Protein AF-A0A950G7H3-F1 (afdb_monomer)

Radius of gyration: 11.96 Å; Cα contacts (8 Å, |Δi|>4): 66; chains: 1; bounding box: 24×28×27 Å

Structure (mmCIF, N/CA/C/O backbone):
data_AF-A0A950G7H3-F1
#
_entry.id   AF-A0A950G7H3-F1
#
loop_
_atom_site.group_PDB
_atom_site.id
_atom_site.type_symbol
_atom_site.label_atom_id
_atom_site.label_alt_id
_atom_site.label_comp_id
_atom_site.label_asym_id
_atom_site.label_entity_id
_atom_site.label_seq_id
_atom_site.pdbx_PDB_ins_code
_atom_site.Cartn_x
_atom_site.Cartn_y
_atom_site.Cartn_z
_atom_site.occupancy
_atom_site.B_iso_or_equiv
_atom_site.auth_seq_id
_atom_site.auth_comp_id
_atom_site.auth_asym_id
_atom_site.auth_atom_id
_atom_site.pdbx_PDB_model_num
ATOM 1 N N . MET A 1 1 ? 1.831 11.121 -2.043 1.00 91.00 1 MET A N 1
ATOM 2 C CA . MET A 1 1 ? 2.501 11.031 -3.356 1.00 91.00 1 MET A CA 1
ATOM 3 C C . MET A 1 1 ? 3.328 9.767 -3.351 1.00 91.00 1 MET A C 1
ATOM 5 O O . MET A 1 1 ? 4.041 9.552 -2.380 1.00 91.00 1 MET A O 1
ATOM 9 N N . PHE A 1 2 ? 3.234 8.978 -4.412 1.00 95.31 2 PHE A N 1
ATOM 10 C CA . PHE A 1 2 ? 4.122 7.852 -4.686 1.00 95.31 2 PHE A CA 1
ATOM 11 C C . PHE A 1 2 ? 4.933 8.169 -5.933 1.00 95.31 2 PHE A C 1
ATOM 13 O O . PHE A 1 2 ? 4.451 8.881 -6.818 1.00 95.31 2 PHE A O 1
ATOM 20 N N . ALA A 1 3 ? 6.166 7.683 -5.989 1.00 96.50 3 ALA A N 1
ATOM 21 C CA . ALA A 1 3 ? 7.057 7.943 -7.105 1.00 96.50 3 ALA A CA 1
ATOM 22 C C . ALA A 1 3 ? 7.959 6.741 -7.378 1.00 96.50 3 ALA A C 1
ATOM 24 O O . ALA A 1 3 ? 8.405 6.058 -6.460 1.00 96.50 3 ALA A O 1
ATOM 25 N N . GLU A 1 4 ? 8.260 6.546 -8.655 1.00 96.31 4 GLU A N 1
ATOM 26 C CA . GLU A 1 4 ? 9.228 5.586 -9.170 1.00 96.31 4 GLU A CA 1
ATOM 27 C C . GLU A 1 4 ? 10.144 6.348 -10.144 1.00 96.31 4 GLU A C 1
ATOM 29 O O . GLU A 1 4 ? 9.873 6.395 -11.349 1.00 96.31 4 GLU A O 1
ATOM 34 N N . PRO A 1 5 ? 11.197 7.021 -9.636 1.00 94.81 5 PRO A N 1
ATOM 35 C CA . PRO A 1 5 ? 11.968 7.985 -10.423 1.00 94.81 5 PRO A CA 1
ATOM 36 C C . PRO A 1 5 ? 12.613 7.387 -11.674 1.00 94.81 5 PRO A C 1
ATOM 38 O O . PRO A 1 5 ? 12.582 8.009 -12.732 1.00 94.81 5 PRO A O 1
ATOM 41 N N . LEU A 1 6 ? 13.136 6.160 -11.579 1.00 95.88 6 LEU A N 1
ATOM 42 C CA . LEU A 1 6 ? 13.763 5.468 -12.712 1.00 95.88 6 LEU A CA 1
ATOM 43 C C . LEU A 1 6 ? 12.764 5.111 -13.821 1.00 95.88 6 LEU A C 1
ATOM 45 O O . LEU A 1 6 ? 13.156 4.991 -14.976 1.00 95.88 6 LEU A O 1
ATOM 49 N N . ALA A 1 7 ? 11.479 4.983 -13.484 1.00 95.81 7 ALA A N 1
ATOM 50 C CA . ALA A 1 7 ? 10.404 4.780 -14.449 1.00 95.81 7 ALA A CA 1
ATOM 51 C C . ALA A 1 7 ? 9.756 6.101 -14.907 1.00 95.81 7 ALA A C 1
ATOM 53 O O . ALA A 1 7 ? 8.788 6.070 -15.665 1.00 95.81 7 ALA A O 1
ATOM 54 N N . GLY A 1 8 ? 10.235 7.256 -14.424 1.00 97.12 8 GLY A N 1
ATOM 55 C CA . GLY A 1 8 ? 9.648 8.565 -14.720 1.00 97.12 8 GLY A CA 1
ATOM 56 C C . GLY A 1 8 ? 8.200 8.707 -14.245 1.00 97.12 8 GLY A C 1
ATOM 57 O O . GLY A 1 8 ? 7.430 9.463 -14.837 1.00 97.12 8 GLY A O 1
ATOM 58 N N . TRP A 1 9 ? 7.802 7.965 -13.209 1.00 97.12 9 TRP A N 1
ATOM 59 C CA . TRP A 1 9 ? 6.406 7.864 -12.792 1.00 97.12 9 TRP A CA 1
ATOM 60 C C . TRP A 1 9 ? 6.174 8.465 -11.407 1.00 97.12 9 TRP A C 1
ATOM 62 O O . TRP A 1 9 ? 6.982 8.309 -10.489 1.00 97.12 9 TRP A O 1
ATOM 72 N N . ARG A 1 10 ? 5.034 9.142 -11.256 1.00 96.94 10 ARG A N 1
ATOM 73 C CA . ARG A 1 10 ? 4.511 9.602 -9.971 1.00 96.94 10 ARG A CA 1
ATOM 74 C C . ARG A 1 10 ? 2.993 9.623 -9.992 1.00 96.94 10 ARG A C 1
ATOM 76 O O . ARG A 1 10 ? 2.394 9.910 -11.026 1.00 96.94 10 ARG A O 1
ATOM 83 N N . GLU A 1 11 ? 2.401 9.429 -8.827 1.00 95.94 11 GLU A N 1
ATOM 84 C CA . GLU A 1 11 ? 0.968 9.579 -8.614 1.00 95.94 11 GLU A CA 1
ATOM 85 C C . GLU A 1 11 ? 0.698 10.319 -7.303 1.00 95.94 11 GLU A C 1
ATOM 87 O O . GLU A 1 11 ?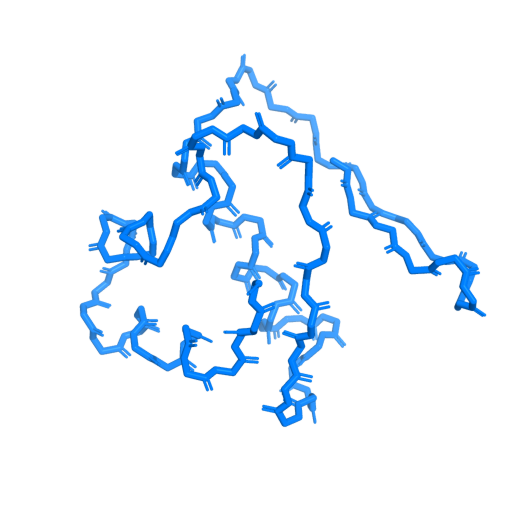 1.390 10.149 -6.289 1.00 95.94 11 GLU A O 1
ATOM 92 N N . VAL A 1 12 ? -0.295 11.205 -7.338 1.00 94.75 12 VAL A N 1
ATOM 93 C CA . VAL A 1 12 ? -0.685 12.038 -6.203 1.00 94.75 12 VAL A CA 1
ATOM 94 C C . VAL A 1 12 ? -2.185 11.924 -6.014 1.00 94.75 12 VAL A C 1
ATOM 96 O O . VAL A 1 12 ? -2.951 12.443 -6.817 1.00 94.75 12 VAL A O 1
ATOM 99 N N . ALA A 1 13 ? -2.585 11.305 -4.910 1.00 92.62 13 ALA A N 1
ATOM 100 C CA . ALA A 1 13 ? -3.930 11.434 -4.381 1.00 92.62 13 ALA A CA 1
ATOM 101 C C . ALA A 1 13 ? -3.986 12.633 -3.426 1.00 92.62 13 ALA A C 1
ATOM 103 O O . ALA A 1 13 ? -3.139 12.766 -2.535 1.00 92.62 13 ALA A O 1
ATOM 104 N N . VAL A 1 14 ? -4.976 13.503 -3.621 1.00 93.94 14 VAL A N 1
ATOM 105 C CA . VAL A 1 14 ? -5.302 14.596 -2.698 1.00 93.94 14 VAL A CA 1
ATOM 106 C C . VAL A 1 14 ? -6.528 14.171 -1.901 1.00 93.94 14 VAL A C 1
ATOM 108 O O . VAL A 1 14 ? -7.550 13.809 -2.478 1.00 93.94 14 VAL A O 1
ATOM 111 N N . ARG A 1 15 ? -6.404 14.189 -0.576 1.00 91.00 15 ARG A N 1
ATOM 112 C CA . ARG A 1 15 ? -7.448 13.801 0.375 1.00 91.00 15 ARG A CA 1
ATOM 113 C C . ARG A 1 15 ? -7.574 14.877 1.443 1.00 91.00 15 ARG A C 1
ATOM 115 O O . ARG A 1 15 ? -6.629 15.625 1.681 1.00 91.00 15 ARG A O 1
ATOM 122 N N . GLU A 1 16 ? -8.732 14.926 2.088 1.00 94.88 16 GLU A N 1
ATOM 123 C CA . GLU A 1 16 ? -8.986 15.833 3.212 1.00 94.88 16 GLU A CA 1
ATOM 124 C C . GLU A 1 16 ? -8.126 15.476 4.436 1.00 94.88 16 GLU A C 1
ATOM 126 O O . GLU A 1 16 ? -7.684 16.354 5.174 1.00 94.88 16 GLU A O 1
ATOM 131 N N . THR A 1 17 ? -7.816 14.187 4.609 1.00 92.00 17 THR A N 1
ATOM 132 C CA . THR A 1 17 ? -6.988 13.664 5.698 1.00 92.00 17 THR A CA 1
ATOM 133 C C . THR A 1 17 ? -5.778 12.881 5.193 1.00 92.00 17 THR A C 1
ATOM 135 O O . THR A 1 17 ? -5.748 12.378 4.069 1.00 92.00 17 THR A O 1
ATOM 138 N N . LYS A 1 18 ? -4.766 12.753 6.061 1.00 89.19 18 LYS A N 1
ATOM 139 C CA . LYS A 1 18 ? -3.611 11.863 5.876 1.00 89.19 18 LYS A CA 1
ATOM 140 C C . LYS A 1 18 ? -3.521 10.895 7.057 1.00 89.19 18 LYS A C 1
ATOM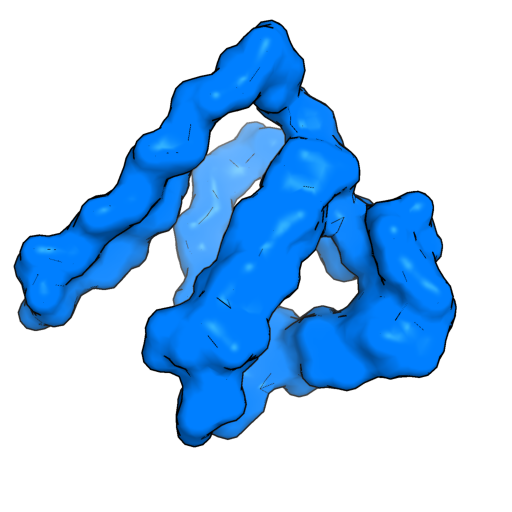 142 O O . LYS A 1 18 ? -2.760 11.117 7.996 1.00 89.19 18 LYS A O 1
ATOM 147 N N . THR A 1 19 ? -4.331 9.840 7.029 1.00 93.12 19 THR A N 1
ATOM 148 C CA . THR A 1 19 ? -4.353 8.793 8.064 1.00 93.12 19 THR A CA 1
ATOM 149 C C . THR A 1 19 ? -3.623 7.520 7.618 1.00 93.12 19 THR A C 1
ATOM 151 O O . THR A 1 19 ? -3.310 7.329 6.443 1.00 93.12 19 THR A O 1
ATOM 154 N N . LYS A 1 20 ? -3.380 6.595 8.558 1.00 94.00 20 LYS A N 1
ATOM 155 C CA . LYS A 1 20 ? -2.895 5.237 8.243 1.00 94.00 20 LYS A CA 1
ATOM 156 C C . LYS A 1 20 ? -3.868 4.449 7.353 1.00 94.00 20 LYS A C 1
ATOM 158 O O . LYS A 1 20 ? -3.418 3.649 6.540 1.00 94.00 20 LYS A O 1
ATOM 163 N N . VAL A 1 21 ? -5.175 4.707 7.472 1.00 94.81 21 VAL A N 1
ATOM 164 C CA . VAL A 1 21 ? -6.207 4.095 6.620 1.00 94.81 21 VAL A CA 1
ATOM 165 C C . VAL A 1 21 ? -6.108 4.647 5.203 1.00 94.81 21 VAL A C 1
ATOM 167 O O . VAL A 1 21 ? -6.048 3.867 4.258 1.00 94.81 21 VAL A O 1
ATOM 170 N N . ASP A 1 22 ? -5.992 5.972 5.053 1.00 94.94 22 ASP A N 1
ATOM 171 C CA . ASP A 1 22 ? -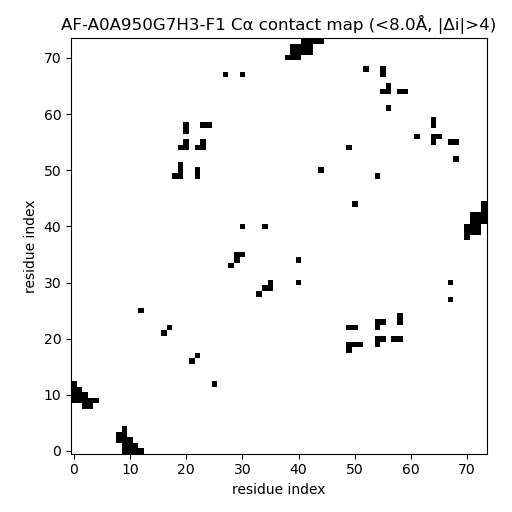5.780 6.604 3.744 1.00 94.94 22 ASP A CA 1
ATOM 172 C C . ASP A 1 22 ? -4.549 6.012 3.053 1.00 94.94 22 ASP A C 1
ATOM 174 O O . ASP A 1 22 ? -4.610 5.603 1.898 1.00 94.94 22 ASP A O 1
ATOM 178 N N . TRP A 1 23 ? -3.444 5.881 3.787 1.00 94.56 23 TRP A N 1
ATOM 179 C CA . TRP A 1 23 ? -2.231 5.269 3.261 1.00 94.56 23 TRP A CA 1
ATOM 180 C C . TRP A 1 23 ? -2.420 3.800 2.846 1.00 94.56 23 TRP A C 1
ATOM 182 O O . TRP A 1 23 ? -1.970 3.412 1.768 1.00 94.56 23 TRP A O 1
ATOM 192 N N . ALA A 1 24 ? -3.103 2.983 3.655 1.00 96.38 24 ALA A N 1
ATOM 193 C CA . ALA A 1 24 ? -3.354 1.577 3.332 1.00 96.38 24 ALA A CA 1
ATOM 194 C C . ALA A 1 24 ? -4.241 1.412 2.084 1.00 96.38 24 ALA A C 1
ATOM 196 O O . ALA A 1 24 ? -4.012 0.498 1.288 1.00 96.38 24 ALA A O 1
ATOM 197 N N . LEU A 1 25 ? -5.218 2.305 1.889 1.00 96.75 25 LEU A N 1
ATOM 198 C CA . LEU A 1 25 ? -6.063 2.342 0.692 1.00 96.75 25 LEU A CA 1
ATOM 199 C C . LEU A 1 25 ? -5.249 2.673 -0.563 1.00 96.75 25 LEU A C 1
ATOM 201 O O . LEU A 1 25 ? -5.364 1.967 -1.566 1.00 96.75 25 LEU A O 1
ATOM 205 N N . GLU A 1 26 ? -4.392 3.692 -0.502 1.00 95.94 26 GLU A N 1
ATOM 206 C CA . GLU A 1 26 ? -3.526 4.050 -1.631 1.00 95.94 26 GLU A CA 1
ATOM 207 C C . GLU A 1 26 ? -2.526 2.934 -1.965 1.00 95.94 26 GLU A C 1
ATOM 209 O O . GLU A 1 26 ? -2.353 2.564 -3.126 1.00 95.94 26 GLU A O 1
ATOM 214 N N . MET A 1 27 ? -1.913 2.326 -0.946 1.00 96.62 27 MET A N 1
ATOM 215 C CA . MET A 1 27 ? -1.022 1.184 -1.140 1.00 96.62 27 MET A CA 1
ATOM 216 C C . MET A 1 27 ? -1.739 -0.002 -1.787 1.00 96.62 27 MET A C 1
ATOM 218 O O . MET A 1 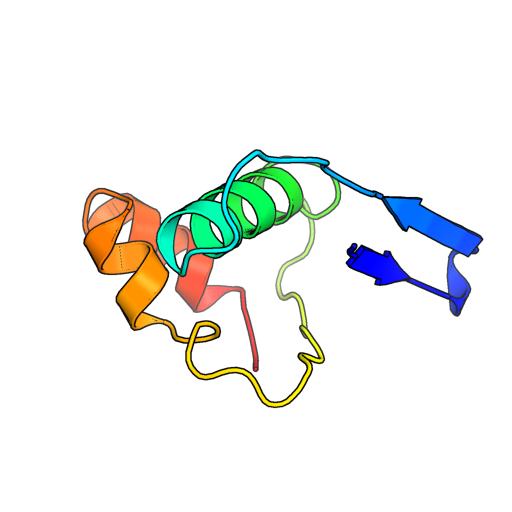27 ? -1.182 -0.632 -2.684 1.00 96.62 27 MET A O 1
ATOM 222 N N . ALA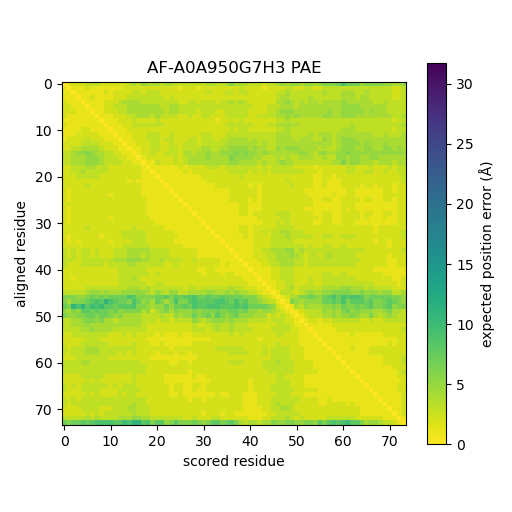 A 1 28 ? -2.971 -0.313 -1.374 1.00 97.38 28 ALA A N 1
ATOM 223 C CA . ALA A 1 28 ? -3.753 -1.376 -2.000 1.00 97.38 28 ALA A CA 1
ATOM 224 C C . ALA A 1 28 ? -4.025 -1.080 -3.483 1.00 97.38 28 ALA A C 1
ATOM 226 O O . ALA A 1 28 ? -3.803 -1.959 -4.315 1.00 97.38 28 ALA A O 1
ATOM 227 N N . SER A 1 29 ? -4.398 0.162 -3.820 1.00 97.25 29 SER A N 1
ATOM 228 C CA . SER A 1 29 ? -4.591 0.604 -5.210 1.00 97.25 29 SER A CA 1
ATOM 229 C C . SER A 1 29 ? -3.340 0.364 -6.066 1.00 97.25 29 SER A C 1
ATOM 231 O O . SER A 1 29 ? -3.417 -0.202 -7.157 1.00 97.25 29 SER A O 1
ATOM 233 N N . LEU A 1 30 ? -2.154 0.685 -5.541 1.00 96.81 30 LEU A N 1
ATOM 234 C CA . LEU A 1 30 ? -0.890 0.433 -6.238 1.00 96.81 30 LEU A CA 1
ATOM 235 C C . LEU A 1 30 ? -0.594 -1.059 -6.417 1.00 96.81 30 LEU A C 1
ATOM 237 O O . LEU A 1 30 ? -0.175 -1.480 -7.496 1.00 96.81 30 LEU A O 1
ATOM 241 N N . MET A 1 31 ? -0.816 -1.858 -5.374 1.00 97.50 31 MET A N 1
ATOM 242 C CA . MET A 1 31 ? -0.529 -3.297 -5.363 1.00 97.50 31 MET A CA 1
ATOM 243 C C . MET A 1 31 ? -1.472 -4.117 -6.241 1.00 97.50 31 MET A C 1
ATOM 245 O O . MET A 1 31 ? -1.074 -5.173 -6.739 1.00 97.50 31 MET A O 1
ATOM 249 N N . GLU A 1 32 ? 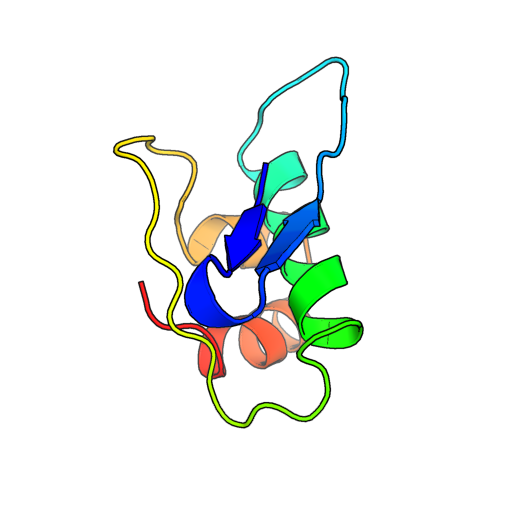-2.717 -3.667 -6.383 1.00 97.19 32 GLU A N 1
ATOM 250 C CA . GLU A 1 32 ? -3.766 -4.303 -7.186 1.00 97.19 32 GLU A CA 1
ATOM 251 C C . GLU A 1 32 ? -3.836 -3.711 -8.607 1.00 97.19 32 GLU A C 1
ATOM 253 O O . GLU A 1 32 ? -4.344 -4.365 -9.515 1.00 97.19 32 GLU A O 1
ATOM 258 N N . GLY A 1 33 ? -3.284 -2.512 -8.817 1.00 97.06 33 GLY A N 1
ATOM 259 C CA . GLY A 1 33 ? -3.179 -1.834 -10.107 1.00 97.06 33 GLY A CA 1
ATOM 260 C C . GLY A 1 33 ? -1.780 -1.940 -10.716 1.00 97.06 33 GLY A C 1
ATOM 261 O O . GLY A 1 33 ? -1.407 -2.967 -11.287 1.00 97.06 33 GLY A O 1
ATOM 262 N N . ARG A 1 34 ? -0.990 -0.862 -10.614 1.00 96.06 34 ARG A N 1
ATOM 263 C CA . ARG A 1 34 ? 0.320 -0.720 -11.284 1.00 96.06 34 ARG A CA 1
ATOM 264 C C . ARG A 1 34 ? 1.266 -1.892 -11.017 1.00 96.06 34 ARG A C 1
ATOM 266 O O . ARG A 1 34 ? 1.932 -2.365 -11.935 1.00 96.06 34 ARG A O 1
ATOM 273 N N . TYR A 1 35 ? 1.297 -2.377 -9.781 1.00 96.75 35 TYR A N 1
ATOM 274 C CA . TYR A 1 35 ? 2.178 -3.455 -9.348 1.00 96.75 35 TYR A CA 1
ATOM 275 C C . TYR A 1 35 ? 1.447 -4.794 -9.192 1.00 96.75 35 TYR A C 1
ATOM 277 O O . TYR A 1 35 ? 1.967 -5.695 -8.541 1.00 96.75 35 TYR A O 1
ATOM 285 N N . ALA A 1 36 ? 0.279 -4.988 -9.820 1.00 97.38 36 ALA A N 1
ATOM 286 C CA . ALA A 1 36 ? -0.485 -6.243 -9.755 1.00 97.38 36 ALA A CA 1
ATOM 287 C C . ALA A 1 36 ? 0.345 -7.487 -10.103 1.00 97.38 36 ALA A C 1
ATOM 289 O O . ALA A 1 36 ? 0.173 -8.544 -9.501 1.00 97.38 36 ALA A O 1
ATOM 290 N N . ARG A 1 37 ? 1.271 -7.343 -11.059 1.00 96.75 37 ARG A N 1
ATOM 291 C CA . ARG A 1 37 ? 2.134 -8.427 -11.554 1.00 96.75 37 ARG A CA 1
ATOM 292 C C . ARG A 1 37 ? 3.480 -8.535 -10.833 1.00 96.75 37 ARG A C 1
ATOM 294 O O . ARG A 1 37 ? 4.237 -9.451 -11.131 1.00 96.75 37 ARG A O 1
ATOM 301 N N . ALA A 1 38 ? 3.798 -7.622 -9.916 1.00 96.12 38 ALA A N 1
ATOM 302 C CA . ALA A 1 38 ? 5.054 -7.668 -9.175 1.00 96.12 38 ALA A CA 1
ATOM 303 C C . ALA A 1 38 ? 4.994 -8.756 -8.094 1.00 96.12 38 ALA A C 1
ATOM 305 O O . ALA A 1 38 ? 4.054 -8.793 -7.300 1.00 96.12 38 ALA A O 1
ATOM 306 N N . GLU A 1 39 ? 5.995 -9.628 -8.015 1.00 96.56 39 GLU A N 1
ATOM 307 C CA . GLU A 1 39 ? 6.053 -10.614 -6.929 1.00 96.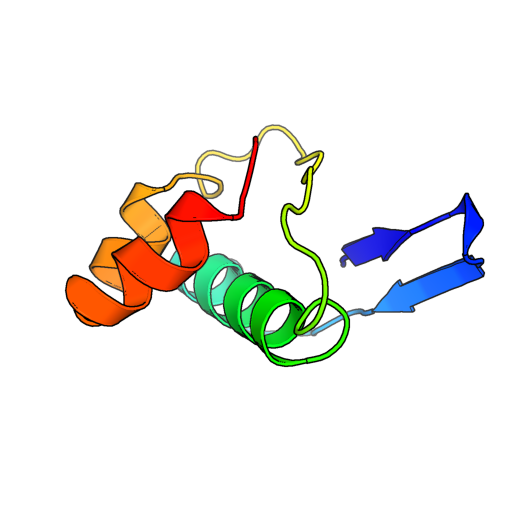56 39 GLU A CA 1
ATOM 308 C C . GLU A 1 39 ? 6.229 -9.921 -5.571 1.00 96.56 39 GLU A C 1
ATOM 310 O O . GLU A 1 39 ? 5.526 -10.240 -4.609 1.00 96.56 39 GLU A O 1
ATOM 315 N N . ARG A 1 40 ? 7.112 -8.916 -5.525 1.00 97.00 40 ARG A N 1
ATOM 316 C CA . ARG A 1 40 ? 7.348 -8.056 -4.365 1.00 97.00 40 ARG A CA 1
ATOM 317 C C . ARG A 1 40 ? 7.475 -6.595 -4.770 1.00 97.00 40 ARG A C 1
ATOM 319 O O . ARG A 1 40 ? 7.901 -6.292 -5.882 1.00 97.00 40 ARG A O 1
ATOM 326 N N . VAL A 1 41 ? 7.125 -5.709 -3.845 1.00 96.38 41 VAL A N 1
ATOM 327 C CA . VAL A 1 41 ? 7.262 -4.258 -3.966 1.00 96.38 41 VAL A CA 1
ATOM 328 C C . VAL A 1 41 ? 8.000 -3.750 -2.735 1.00 96.38 41 VAL A C 1
ATOM 330 O O . VAL A 1 41 ? 7.533 -3.926 -1.610 1.00 96.38 41 VAL A O 1
ATOM 333 N N . ILE A 1 42 ? 9.154 -3.127 -2.960 1.00 95.75 42 ILE A N 1
ATOM 334 C CA . ILE A 1 42 ? 9.923 -2.447 -1.917 1.00 95.75 42 ILE A CA 1
ATOM 335 C C . ILE A 1 42 ? 9.438 -1.004 -1.873 1.00 95.75 42 ILE A C 1
ATOM 337 O O . ILE A 1 42 ? 9.456 -0.309 -2.890 1.00 95.75 42 ILE A O 1
ATOM 341 N N . VAL A 1 43 ? 8.988 -0.562 -0.706 1.00 94.56 43 VAL A N 1
ATOM 342 C CA . VAL A 1 43 ? 8.406 0.764 -0.520 1.00 94.56 43 VAL A CA 1
ATOM 343 C C . VAL A 1 43 ? 9.290 1.548 0.431 1.00 94.56 43 VAL A C 1
ATOM 345 O O . VAL A 1 43 ? 9.344 1.260 1.621 1.00 94.56 43 VAL A O 1
ATOM 348 N N . VAL A 1 44 ? 9.962 2.572 -0.093 1.00 93.25 44 VAL A N 1
ATOM 349 C CA . VAL A 1 44 ? 10.704 3.522 0.741 1.00 93.25 44 VAL A CA 1
ATOM 350 C C . VAL A 1 44 ? 9.747 4.614 1.195 1.00 93.25 44 VAL A C 1
ATOM 352 O O . VAL A 1 44 ? 9.198 5.365 0.387 1.00 93.25 44 VAL A O 1
ATOM 355 N N . CYS A 1 45 ? 9.546 4.681 2.502 1.00 92.00 45 CYS A N 1
ATOM 356 C CA . CYS A 1 45 ? 8.626 5.596 3.152 1.00 92.00 45 CYS A CA 1
ATOM 357 C C . CYS A 1 45 ? 9.364 6.773 3.809 1.00 92.00 45 CYS A C 1
ATOM 359 O O . CYS A 1 45 ? 10.522 6.653 4.203 1.00 92.00 45 CYS A O 1
ATOM 361 N N . ASP A 1 46 ? 8.674 7.905 3.976 1.00 90.06 46 ASP A N 1
ATOM 362 C CA . ASP A 1 46 ? 9.117 8.942 4.915 1.00 90.06 46 ASP A CA 1
ATOM 363 C C . ASP A 1 46 ? 8.987 8.450 6.378 1.00 90.06 46 ASP A C 1
ATOM 365 O O . ASP A 1 46 ? 8.444 7.373 6.654 1.00 90.06 46 ASP A O 1
ATOM 369 N N . ASN A 1 47 ? 9.487 9.241 7.334 1.00 85.75 47 ASN A N 1
ATOM 370 C CA . ASN A 1 47 ? 9.476 8.889 8.757 1.00 85.75 47 ASN A CA 1
ATOM 371 C C . ASN A 1 47 ? 8.147 9.252 9.453 1.00 85.75 47 ASN A C 1
ATOM 373 O O . ASN A 1 47 ? 8.125 10.023 10.414 1.00 85.75 47 ASN A O 1
ATOM 377 N N . LEU A 1 48 ? 7.028 8.727 8.947 1.00 82.50 48 LEU A N 1
ATOM 378 C CA . LEU A 1 48 ? 5.706 8.853 9.567 1.00 82.50 48 LEU A CA 1
ATOM 379 C C . LEU A 1 48 ? 5.248 7.538 10.204 1.00 82.50 48 LEU A C 1
ATOM 381 O O . LEU A 1 48 ? 5.401 6.453 9.646 1.00 82.50 48 LEU A O 1
ATOM 385 N N . ASN A 1 49 ? 4.587 7.645 11.359 1.00 80.31 49 ASN A N 1
ATOM 386 C CA . ASN A 1 49 ? 4.048 6.505 12.115 1.00 80.31 49 ASN A CA 1
ATOM 387 C C . ASN A 1 49 ? 2.856 5.799 11.434 1.00 80.31 49 ASN A C 1
ATOM 389 O O . ASN A 1 49 ? 2.339 4.808 11.950 1.00 80.31 49 ASN A O 1
ATOM 393 N N . THR A 1 50 ? 2.409 6.291 10.279 1.00 81.88 50 THR A N 1
ATOM 394 C CA . THR A 1 50 ? 1.309 5.723 9.494 1.00 81.88 50 THR A CA 1
ATOM 395 C C . THR A 1 50 ? 1.721 4.487 8.694 1.00 81.88 50 THR A C 1
ATOM 397 O O . THR A 1 50 ? 0.860 3.700 8.306 1.00 81.88 50 THR A O 1
ATOM 400 N N . HIS A 1 51 ? 3.021 4.289 8.467 1.00 85.31 51 HIS A N 1
ATOM 401 C CA . HIS A 1 51 ? 3.570 3.253 7.591 1.00 85.31 51 HIS A CA 1
ATOM 402 C C . HIS A 1 51 ? 3.795 1.941 8.333 1.00 85.31 51 HIS A C 1
ATOM 404 O O . HIS A 1 51 ? 4.911 1.578 8.693 1.00 85.31 51 HIS A O 1
ATOM 410 N N . THR A 1 52 ? 2.711 1.216 8.593 1.00 90.81 52 THR A N 1
ATOM 411 C CA . THR A 1 52 ? 2.789 -0.059 9.310 1.00 90.81 52 THR A CA 1
ATOM 412 C C . THR A 1 52 ? 1.991 -1.143 8.610 1.00 90.81 52 THR A C 1
ATOM 414 O O . THR A 1 52 ? 0.934 -0.900 8.031 1.00 90.81 52 THR A O 1
ATOM 417 N N . LYS A 1 53 ? 2.443 -2.394 8.748 1.00 93.25 53 LYS A N 1
ATOM 418 C CA . LYS A 1 53 ? 1.652 -3.564 8.334 1.00 93.25 53 LYS A CA 1
ATOM 419 C C . LYS A 1 53 ? 0.289 -3.600 9.042 1.00 93.25 53 LYS A C 1
ATOM 421 O O . LYS A 1 53 ? -0.686 -4.040 8.443 1.00 93.25 53 LYS A O 1
ATOM 426 N N . GLY A 1 54 ? 0.211 -3.094 10.278 1.00 95.00 54 GLY A N 1
ATOM 427 C CA . GLY A 1 54 ? -1.027 -2.990 11.056 1.00 95.00 54 GLY A CA 1
ATOM 428 C C . GLY A 1 54 ? -2.113 -2.152 10.378 1.00 95.00 54 GLY A C 1
ATOM 429 O O . GLY A 1 54 ? -3.278 -2.533 10.431 1.00 95.00 54 GLY A O 1
ATOM 430 N N . ALA A 1 55 ? -1.738 -1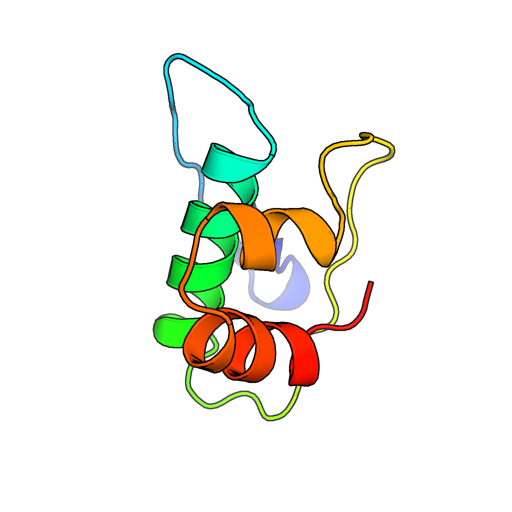.097 9.647 1.00 95.62 55 ALA A N 1
ATOM 431 C CA . ALA A 1 55 ? -2.688 -0.258 8.916 1.00 95.62 55 ALA A CA 1
ATOM 432 C C . ALA A 1 55 ? -3.530 -1.053 7.898 1.00 95.62 55 ALA A C 1
ATOM 434 O O . ALA A 1 55 ? -4.716 -0.779 7.723 1.00 95.62 55 ALA A O 1
ATOM 435 N N . PHE A 1 56 ? -2.957 -2.089 7.274 1.00 97.69 56 PHE A N 1
ATOM 436 C CA . PHE A 1 56 ? -3.697 -2.969 6.364 1.00 97.69 56 PHE A CA 1
ATOM 437 C C . PHE A 1 56 ? -4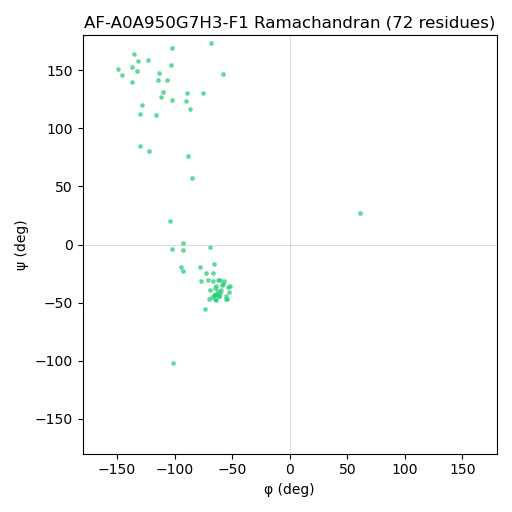.717 -3.842 7.098 1.00 97.69 56 PHE A C 1
ATOM 439 O O . PHE A 1 56 ? -5.808 -4.054 6.581 1.00 97.69 56 PHE A O 1
ATOM 446 N N . TYR A 1 57 ? -4.381 -4.348 8.287 1.00 97.25 57 TYR A N 1
ATOM 447 C CA . TYR A 1 57 ? -5.295 -5.183 9.079 1.00 97.25 57 TYR A CA 1
ATOM 448 C C . TYR A 1 57 ? -6.432 -4.382 9.712 1.00 97.25 57 TYR A C 1
ATOM 450 O O . TYR A 1 57 ? -7.488 -4.935 9.987 1.00 97.25 57 TYR A O 1
ATOM 458 N N . GLU A 1 58 ? -6.222 -3.089 9.927 1.00 96.44 58 GLU A N 1
ATOM 459 C CA . GLU A 1 58 ? -7.273 -2.168 10.350 1.00 96.44 58 GLU A CA 1
ATOM 460 C C . GLU A 1 58 ? -8.198 -1.770 9.195 1.00 96.44 58 GLU A C 1
ATOM 462 O O . GLU A 1 58 ? -9.385 -1.543 9.409 1.00 96.44 58 GLU A O 1
ATOM 467 N N . SER A 1 59 ? -7.668 -1.716 7.969 1.00 97.50 59 SER A N 1
ATOM 468 C CA . SER A 1 59 ? -8.405 -1.232 6.792 1.00 97.50 59 SER A CA 1
ATOM 469 C C . SER A 1 59 ? -9.108 -2.339 5.999 1.00 97.50 59 SER A C 1
ATOM 471 O O . SER A 1 59 ? -10.050 -2.065 5.257 1.00 97.50 59 SER A O 1
ATOM 473 N N . PHE A 1 60 ? -8.652 -3.589 6.108 1.00 98.12 60 PHE A N 1
ATOM 474 C CA . PHE A 1 60 ? -9.122 -4.704 5.285 1.00 98.12 60 PHE A CA 1
ATOM 475 C C . PHE A 1 60 ? -9.383 -5.964 6.107 1.00 98.12 60 PHE A C 1
ATOM 477 O O . PHE A 1 60 ? -8.879 -6.132 7.215 1.00 98.12 60 PHE A O 1
ATOM 484 N N . THR A 1 61 ? -10.116 -6.915 5.517 1.00 98.38 61 THR A N 1
ATOM 485 C CA . THR A 1 61 ? -10.250 -8.248 6.115 1.00 98.38 61 THR A CA 1
ATOM 486 C C . THR A 1 61 ? -8.869 -8.895 6.291 1.00 98.38 61 THR A C 1
ATOM 488 O O . THR A 1 61 ? -7.992 -8.702 5.439 1.00 98.38 61 THR A O 1
ATOM 491 N N . PRO A 1 62 ? -8.656 -9.719 7.336 1.00 98.31 62 PRO A N 1
ATOM 492 C CA . PRO A 1 62 ? -7.349 -10.322 7.599 1.00 98.31 62 PRO A CA 1
ATOM 493 C C . PRO A 1 62 ? -6.765 -11.086 6.404 1.00 98.31 62 PRO A C 1
ATOM 495 O O . PRO A 1 62 ? -5.563 -11.018 6.150 1.00 98.31 62 PRO A O 1
ATOM 498 N N . ALA A 1 63 ? -7.613 -11.769 5.627 1.00 98.38 63 ALA A N 1
ATOM 499 C CA . ALA A 1 63 ? -7.194 -12.485 4.426 1.00 98.38 63 ALA A CA 1
ATOM 500 C C . ALA A 1 63 ? -6.640 -11.535 3.348 1.00 98.38 63 ALA A C 1
ATOM 502 O O . ALA A 1 63 ? -5.548 -11.771 2.828 1.00 98.38 63 ALA A O 1
ATOM 503 N N . ARG A 1 64 ? -7.347 -10.435 3.050 1.00 97.81 64 ARG A N 1
ATOM 504 C CA . ARG A 1 64 ? -6.902 -9.435 2.066 1.00 97.81 64 ARG A CA 1
ATOM 505 C C . ARG A 1 64 ? -5.663 -8.688 2.554 1.00 97.81 64 ARG A C 1
ATOM 507 O O . ARG A 1 64 ? -4.689 -8.571 1.813 1.00 97.81 64 ARG A O 1
ATOM 514 N N . ALA A 1 65 ? -5.656 -8.261 3.816 1.00 98.25 65 ALA A N 1
ATOM 515 C CA . ALA A 1 65 ? -4.503 -7.614 4.435 1.00 98.25 65 ALA A CA 1
ATOM 516 C C . ALA A 1 65 ? -3.247 -8.490 4.316 1.00 98.25 65 ALA A C 1
ATOM 518 O O . ALA A 1 65 ? -2.202 -8.027 3.859 1.00 98.25 65 ALA A O 1
ATOM 519 N N . ARG A 1 66 ? -3.357 -9.788 4.633 1.00 97.75 66 ARG A N 1
ATOM 520 C CA . ARG A 1 66 ? -2.248 -10.742 4.507 1.00 97.75 66 ARG A CA 1
ATOM 521 C C . ARG A 1 66 ? -1.771 -10.907 3.064 1.00 97.75 66 ARG A C 1
ATOM 523 O O . ARG A 1 66 ? -0.564 -11.012 2.845 1.00 97.75 66 ARG A O 1
ATOM 530 N N . GLN A 1 67 ? -2.682 -10.941 2.091 1.00 97.25 67 GLN A N 1
ATOM 531 C CA . GLN A 1 67 ? -2.338 -11.067 0.670 1.00 97.25 67 GLN A CA 1
ATOM 532 C C . GLN A 1 67 ? -1.553 -9.866 0.135 1.00 97.25 67 GLN A C 1
ATOM 534 O O . GLN A 1 67 ? -0.644 -10.068 -0.673 1.00 97.25 67 GLN A O 1
ATOM 539 N N . LEU A 1 68 ? -1.880 -8.655 0.593 1.00 97.56 68 LEU A N 1
ATOM 540 C CA . LEU A 1 68 ? -1.161 -7.429 0.245 1.00 97.56 68 LEU A CA 1
ATOM 541 C C . LEU A 1 68 ? 0.189 -7.370 0.967 1.00 97.56 68 LEU A C 1
ATOM 543 O O . LEU A 1 68 ? 1.238 -7.316 0.332 1.00 97.56 68 LEU A O 1
ATOM 547 N N . VAL A 1 69 ? 0.172 -7.478 2.298 1.00 96.88 69 VAL A N 1
ATOM 548 C CA . VAL A 1 69 ? 1.353 -7.287 3.153 1.00 96.88 69 VAL A CA 1
ATOM 549 C C . VAL A 1 69 ? 2.462 -8.305 2.882 1.00 96.88 69 VAL A C 1
ATOM 551 O O . VAL A 1 69 ? 3.632 -7.972 3.031 1.00 96.88 69 VAL A O 1
ATOM 554 N N . ARG A 1 70 ? 2.141 -9.538 2.465 1.00 96.75 70 ARG A N 1
ATOM 555 C CA . ARG A 1 70 ? 3.171 -10.549 2.140 1.00 96.75 70 ARG A CA 1
ATOM 556 C C . ARG A 1 70 ? 4.027 -10.190 0.917 1.00 96.75 70 ARG A C 1
ATOM 558 O O . ARG A 1 70 ? 5.045 -10.835 0.706 1.00 96.75 70 ARG A O 1
ATOM 565 N N . ARG A 1 71 ? 3.574 -9.239 0.094 1.00 97.19 71 ARG A N 1
ATOM 566 C CA . ARG A 1 71 ? 4.263 -8.768 -1.116 1.00 97.19 71 ARG A CA 1
ATOM 567 C C . ARG A 1 71 ? 4.968 -7.426 -0.895 1.00 97.19 71 ARG A C 1
ATOM 569 O O . ARG A 1 71 ? 5.597 -6.946 -1.829 1.00 97.19 71 ARG A O 1
ATOM 576 N N . ILE A 1 72 ? 4.834 -6.806 0.282 1.00 96.56 72 ILE A N 1
ATOM 577 C CA . ILE A 1 72 ? 5.377 -5.472 0.559 1.00 96.56 72 ILE A CA 1
ATOM 578 C C . ILE A 1 72 ? 6.508 -5.562 1.580 1.00 96.56 72 ILE A C 1
ATOM 580 O O . ILE A 1 72 ? 6.309 -6.067 2.692 1.00 96.56 72 ILE A O 1
ATOM 584 N N . ASP A 1 73 ? 7.646 -4.985 1.209 1.00 94.75 73 ASP A N 1
ATOM 585 C CA . ASP A 1 73 ? 8.809 -4.800 2.070 1.00 94.75 73 ASP A CA 1
ATOM 586 C C . ASP A 1 73 ? 8.978 -3.302 2.387 1.00 94.75 73 ASP A C 1
ATOM 588 O O . ASP A 1 73 ? 8.895 -2.462 1.486 1.00 94.75 73 ASP A O 1
ATOM 592 N N . PHE A 1 74 ? 9.164 -2.995 3.676 1.00 86.81 74 PHE A N 1
ATOM 593 C CA . PHE A 1 74 ? 9.366 -1.652 4.237 1.00 86.81 74 PHE A CA 1
ATOM 594 C C . PHE A 1 74 ? 10.733 -1.576 4.910 1.00 86.81 74 PHE A C 1
ATOM 596 O O . PHE A 1 74 ? 11.110 -2.601 5.530 1.00 86.81 74 PHE A O 1
#

Solvent-accessible surface area (backbone atoms only — not comparable to full-atom values): 4596 Å² total; per-residue (Å²): 111,51,74,41,74,95,75,76,41,73,51,73,81,88,67,100,67,91,46,31,51,55,51,36,54,55,51,46,51,41,49,68,50,87,38,50,84,48,79,62,45,80,52,91,74,76,100,54,94,48,80,46,76,63,27,30,52,75,67,37,59,65,70,58,23,51,66,53,50,77,28,53,47,119

pLDDT: mean 94.73, std 3.9, range [80.31, 98.38]

Sequence (74 aa):
MFAEPLAGWREVAVRETKTKVDWALEMASLMEGRYARAERVIVVCDNLNTHTKGAFYESFTPARARQLVRRIDF

Foldseek 3Di:
DDDDVVVVDDDDDDDPDDALLVVLVVLLCCCVPVVVPPQADEDDDDPDPSPDLVSLVVNDPPVSSCVSVVRYHD

Secondary structure (DSSP, 8-state):
-EEEGGGTEEE----S---HHHHHHHHHHHHHTTTTT-S-EE-PPPS-TT--HHHHHHHS-HHHHHHHHTTEE-

Mean predicted aligned error: 2.58 Å